Protein AF-A0A5B2V542-F1 (afdb_monomer_lite)

Secondary structure (DSSP, 8-state):
------SS--TT--TT-EEEE-TTT--EEEEE---TT-EEE--SSTTTT-EEEEEEEE--TTSPPEEEEE-TTS-EE-

Structure (mmCIF, N/CA/C/O backbone):
data_AF-A0A5B2V542-F1
#
_entry.id   AF-A0A5B2V542-F1
#
loop_
_atom_site.group_PDB
_atom_site.id
_atom_site.type_symbol
_atom_site.label_atom_id
_atom_site.label_alt_id
_atom_site.label_comp_id
_atom_site.label_asym_id
_atom_site.label_entity_id
_atom_site.label_seq_id
_atom_site.pdbx_PDB_ins_code
_atom_site.Cartn_x
_atom_site.Cartn_y
_atom_site.Cartn_z
_atom_site.occupancy
_atom_site.B_iso_or_equiv
_atom_site.auth_seq_id
_atom_site.auth_comp_id
_atom_site.auth_asym_id
_atom_site.auth_atom_id
_atom_site.pdbx_PDB_model_num
ATOM 1 N N . HIS A 1 1 ? 4.223 -12.767 -1.323 1.00 83.25 1 HIS A N 1
ATOM 2 C CA . HIS A 1 1 ? 4.449 -12.118 -2.633 1.00 83.25 1 HIS A CA 1
ATOM 3 C C . HIS A 1 1 ? 5.258 -13.053 -3.521 1.00 83.25 1 HIS A C 1
ATOM 5 O O . HIS A 1 1 ? 6.058 -13.805 -2.984 1.00 83.25 1 HIS A O 1
ATOM 11 N N . ASP A 1 2 ? 5.045 -13.010 -4.839 1.00 87.12 2 ASP A N 1
ATOM 12 C CA . ASP A 1 2 ? 5.552 -13.995 -5.819 1.00 87.12 2 ASP A CA 1
ATOM 13 C C . ASP A 1 2 ? 7.006 -13.749 -6.293 1.00 87.12 2 ASP A C 1
ATOM 15 O O . ASP A 1 2 ? 7.496 -14.402 -7.203 1.00 87.12 2 ASP A O 1
ATOM 19 N N . GLY A 1 3 ? 7.718 -12.769 -5.723 1.00 91.31 3 GLY A N 1
ATOM 20 C CA . GLY A 1 3 ? 9.150 -12.539 -5.991 1.00 91.31 3 GLY A CA 1
ATOM 21 C C . GLY A 1 3 ? 9.524 -12.116 -7.423 1.00 91.31 3 GLY A C 1
ATOM 22 O O . GLY A 1 3 ? 10.706 -11.943 -7.711 1.00 91.31 3 GLY A O 1
ATOM 23 N N . ARG A 1 4 ? 8.553 -11.936 -8.327 1.00 91.12 4 ARG A N 1
ATOM 24 C CA . ARG A 1 4 ? 8.794 -11.527 -9.718 1.00 91.12 4 ARG A CA 1
ATOM 25 C C . ARG A 1 4 ? 9.162 -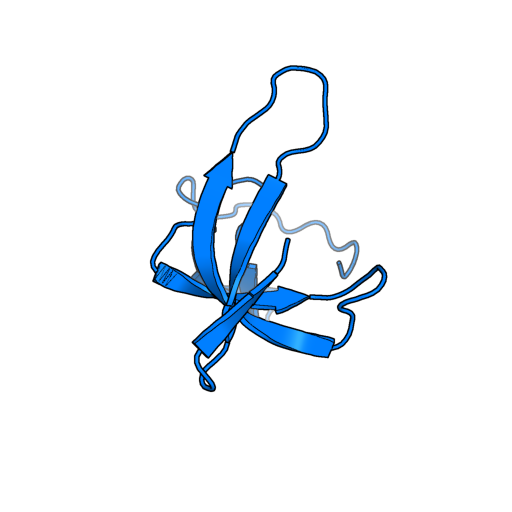10.050 -9.828 1.00 91.12 4 ARG A C 1
ATOM 27 O O . ARG A 1 4 ? 8.543 -9.196 -9.197 1.00 91.12 4 ARG A O 1
ATOM 34 N N . THR A 1 5 ? 10.087 -9.750 -10.736 1.00 91.06 5 THR A N 1
ATOM 35 C CA . THR A 1 5 ? 10.413 -8.379 -11.148 1.00 91.06 5 THR A CA 1
ATOM 36 C C . THR A 1 5 ? 9.633 -8.020 -12.408 1.00 91.06 5 THR A C 1
ATOM 38 O O . THR A 1 5 ? 9.925 -8.532 -13.489 1.00 91.06 5 THR A O 1
ATOM 41 N N . ILE A 1 6 ? 8.656 -7.119 -12.288 1.00 91.12 6 ILE A N 1
ATOM 42 C CA . ILE A 1 6 ? 7.868 -6.628 -13.426 1.00 91.12 6 ILE A CA 1
ATOM 43 C C . ILE A 1 6 ? 8.458 -5.302 -13.893 1.00 91.12 6 ILE A C 1
ATOM 45 O O . ILE A 1 6 ? 8.599 -4.357 -13.118 1.00 91.12 6 ILE A O 1
ATOM 49 N N . ARG A 1 7 ? 8.837 -5.243 -15.169 1.00 90.50 7 ARG A N 1
ATOM 50 C CA . ARG A 1 7 ? 9.434 -4.047 -15.767 1.00 90.50 7 ARG A CA 1
ATOM 51 C C . ARG A 1 7 ? 8.341 -3.137 -16.316 1.00 90.50 7 ARG A C 1
ATOM 53 O O . ARG A 1 7 ? 7.386 -3.628 -16.907 1.00 90.50 7 ARG A O 1
ATOM 60 N N . TYR A 1 8 ? 8.546 -1.830 -16.166 1.00 90.12 8 TYR A N 1
ATOM 61 C CA . TYR A 1 8 ? 7.654 -0.774 -16.661 1.00 90.12 8 TYR A CA 1
ATOM 62 C C . TYR A 1 8 ? 6.213 -0.838 -16.105 1.00 90.12 8 TYR A C 1
ATOM 64 O O . TYR A 1 8 ? 5.265 -0.877 -16.889 1.00 90.12 8 TYR A O 1
ATOM 72 N N . PRO A 1 9 ? 6.021 -0.863 -14.769 1.00 91.75 9 PRO A N 1
ATOM 73 C CA . PRO A 1 9 ? 4.691 -0.707 -14.186 1.00 91.75 9 PRO A CA 1
ATOM 74 C C . PRO A 1 9 ? 4.151 0.718 -14.391 1.00 91.75 9 PRO A C 1
ATOM 76 O O . PRO A 1 9 ? 4.919 1.659 -14.611 1.00 91.75 9 PRO A O 1
ATOM 79 N N . ASP A 1 10 ? 2.832 0.878 -14.274 1.00 91.69 10 ASP A N 1
ATOM 80 C CA . ASP A 1 10 ? 2.184 2.192 -14.268 1.00 91.69 10 ASP A CA 1
ATOM 81 C C . ASP A 1 10 ? 2.747 3.072 -13.121 1.00 91.69 10 ASP A C 1
ATOM 83 O O . ASP A 1 10 ? 2.873 2.581 -11.992 1.00 91.69 10 ASP A O 1
ATOM 87 N N . PRO A 1 11 ? 3.078 4.362 -13.355 1.00 93.50 11 PRO A N 1
ATOM 88 C CA . PRO A 1 11 ? 3.582 5.279 -12.322 1.00 93.50 11 PRO A CA 1
ATOM 89 C C . PRO A 1 11 ? 2.691 5.427 -11.074 1.00 93.50 11 PRO A C 1
ATOM 91 O O . PRO A 1 11 ? 3.162 5.866 -10.010 1.00 93.50 11 PRO A O 1
ATOM 94 N N . LEU A 1 12 ? 1.401 5.104 -11.201 1.00 93.25 12 LEU A N 1
ATOM 95 C CA . LEU A 1 12 ? 0.419 5.155 -10.125 1.00 93.25 12 LEU A CA 1
ATOM 96 C C . LEU A 1 12 ? 0.564 4.011 -9.117 1.00 93.25 12 LEU A C 1
ATOM 98 O O . LEU A 1 12 ? 0.138 4.193 -7.978 1.00 93.25 12 LEU A O 1
ATOM 102 N N . ILE A 1 13 ? 1.187 2.888 -9.492 1.00 94.50 13 ILE A N 1
ATOM 103 C CA . ILE A 1 13 ? 1.368 1.725 -8.614 1.00 94.50 13 ILE A CA 1
ATOM 104 C C . ILE A 1 13 ? 2.401 2.057 -7.530 1.00 94.50 13 ILE A C 1
ATOM 106 O O . ILE A 1 13 ? 3.528 2.474 -7.819 1.00 94.50 13 ILE A O 1
ATOM 110 N N . LYS A 1 14 ? 2.018 1.882 -6.263 1.00 93.06 14 LYS A N 1
ATOM 111 C CA . LYS A 1 14 ? 2.857 2.121 -5.082 1.00 93.06 14 LYS A CA 1
ATOM 112 C C . LYS A 1 14 ? 3.117 0.834 -4.302 1.00 93.06 14 LYS A C 1
ATOM 114 O O . LYS A 1 14 ? 2.586 -0.238 -4.575 1.00 93.06 14 LYS A O 1
ATOM 119 N N . VAL A 1 15 ? 4.003 0.947 -3.316 1.00 90.81 15 VAL A N 1
ATOM 120 C CA . VAL A 1 15 ? 4.327 -0.152 -2.402 1.00 90.81 15 VAL A CA 1
ATOM 121 C C . VAL A 1 15 ? 3.064 -0.580 -1.645 1.00 90.81 15 VAL A C 1
ATOM 123 O O . VAL A 1 15 ? 2.347 0.275 -1.128 1.00 90.81 15 VAL A O 1
ATOM 126 N N . ASN A 1 16 ? 2.860 -1.898 -1.544 1.00 92.19 16 ASN A N 1
ATOM 127 C CA . ASN A 1 16 ? 1.703 -2.594 -0.957 1.00 92.19 16 ASN A CA 1
ATOM 128 C C . ASN A 1 16 ? 0.429 -2.627 -1.815 1.00 92.19 16 ASN A C 1
ATOM 130 O O . ASN A 1 16 ? -0.530 -3.285 -1.414 1.00 92.19 16 ASN A O 1
ATOM 134 N N . ASP A 1 17 ? 0.420 -2.000 -2.993 1.00 94.44 17 ASP A N 1
ATOM 135 C CA . ASP A 1 17 ? -0.671 -2.185 -3.950 1.00 94.44 17 ASP A CA 1
ATOM 136 C C . ASP A 1 17 ? -0.671 -3.618 -4.494 1.00 94.44 17 ASP A C 1
ATOM 138 O O . ASP A 1 17 ? 0.361 -4.296 -4.571 1.00 94.44 17 ASP A O 1
ATOM 142 N N . SER A 1 18 ? -1.852 -4.085 -4.883 1.00 94.00 18 SER A N 1
ATOM 143 C CA . SER A 1 18 ? -2.017 -5.377 -5.541 1.00 94.00 18 SER A CA 1
ATOM 144 C C . SER A 1 18 ? -2.133 -5.178 -7.043 1.00 94.00 18 SER A C 1
ATOM 146 O O . SER A 1 18 ? -2.721 -4.208 -7.505 1.00 94.00 18 SER A O 1
ATOM 148 N N . ILE A 1 19 ? -1.589 -6.108 -7.818 1.00 94.12 19 ILE A N 1
ATOM 149 C CA . ILE A 1 19 ? -1.653 -6.071 -9.280 1.00 94.12 19 ILE A CA 1
ATOM 150 C C . ILE A 1 19 ? -2.310 -7.344 -9.798 1.00 94.12 19 ILE A C 1
ATOM 152 O O . ILE A 1 19 ? -2.049 -8.441 -9.300 1.00 94.12 19 ILE A O 1
ATOM 156 N N . GLN A 1 20 ? -3.137 -7.201 -10.824 1.00 93.69 20 GLN A N 1
ATOM 157 C CA . GLN A 1 20 ? -3.648 -8.310 -11.607 1.00 93.69 20 GLN A CA 1
ATOM 158 C C . GLN A 1 20 ? -2.687 -8.558 -12.768 1.00 93.69 20 GLN A C 1
ATOM 160 O O . GLN A 1 20 ? -2.581 -7.755 -13.694 1.00 93.69 20 GLN A O 1
ATOM 165 N N . LEU A 1 21 ? -1.971 -9.678 -12.705 1.00 93.50 21 LEU A N 1
ATOM 166 C CA . LEU A 1 21 ? -1.025 -10.102 -13.732 1.00 93.50 21 LEU A CA 1
ATOM 167 C C . LEU A 1 21 ? -1.659 -11.193 -14.597 1.00 93.50 21 LEU A C 1
ATOM 169 O O . LEU A 1 21 ? -2.109 -12.211 -14.071 1.00 93.50 21 LEU A O 1
ATOM 173 N N . ASP A 1 22 ? -1.630 -11.022 -15.916 1.00 93.56 22 ASP A N 1
ATOM 174 C CA . ASP A 1 22 ? -1.866 -12.138 -16.828 1.00 93.56 22 ASP A CA 1
ATOM 175 C C . ASP A 1 22 ? -0.619 -13.033 -16.870 1.00 93.56 22 ASP A C 1
ATOM 177 O O . ASP A 1 22 ? 0.472 -12.597 -17.236 1.00 93.56 22 ASP A O 1
ATOM 181 N N . ILE A 1 23 ? -0.777 -14.300 -16.488 1.00 90.69 23 ILE A N 1
ATOM 182 C CA . ILE A 1 23 ? 0.321 -15.266 -16.371 1.00 90.69 23 ILE A CA 1
ATOM 183 C C . ILE A 1 23 ? 0.867 -15.655 -17.750 1.00 90.69 23 ILE A C 1
ATOM 185 O O . ILE A 1 23 ? 2.062 -15.922 -17.867 1.00 90.69 23 ILE A O 1
ATOM 189 N N . ALA A 1 24 ? 0.029 -15.660 -18.791 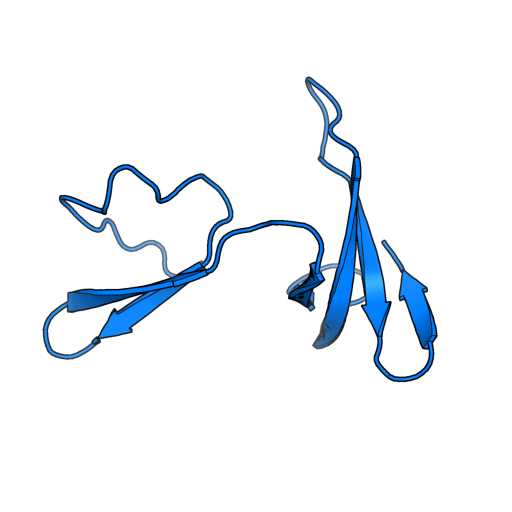1.00 92.94 24 ALA A N 1
ATOM 190 C CA . ALA A 1 24 ? 0.456 -16.056 -20.129 1.00 92.94 24 ALA A CA 1
ATOM 191 C C . ALA A 1 24 ? 1.321 -14.971 -20.785 1.00 92.94 24 ALA A C 1
ATOM 193 O O . ALA A 1 24 ? 2.391 -15.258 -21.320 1.00 92.94 24 ALA A O 1
ATOM 194 N N . THR A 1 25 ? 0.880 -13.711 -20.720 1.00 90.19 25 THR A N 1
ATOM 195 C CA . THR A 1 25 ? 1.590 -12.585 -21.351 1.00 90.19 25 THR A CA 1
ATOM 196 C C . THR A 1 25 ? 2.560 -11.862 -20.419 1.00 90.19 25 THR A C 1
ATOM 198 O O . THR A 1 25 ? 3.385 -11.077 -20.885 1.00 90.19 25 THR A O 1
ATOM 201 N N . THR A 1 26 ? 2.491 -12.118 -19.109 1.00 88.81 26 THR A N 1
ATOM 202 C CA . THR A 1 26 ? 3.237 -11.390 -18.065 1.00 88.81 26 THR A CA 1
ATOM 203 C C . THR A 1 26 ? 2.972 -9.875 -18.102 1.00 88.81 26 THR A C 1
ATOM 205 O O . THR A 1 26 ? 3.831 -9.068 -17.747 1.00 88.81 26 THR A O 1
ATOM 208 N N . LYS A 1 27 ? 1.775 -9.465 -18.542 1.00 91.25 27 LYS A N 1
ATOM 209 C CA . LYS A 1 27 ? 1.345 -8.060 -18.565 1.00 91.25 27 LYS A CA 1
ATOM 210 C C . LYS A 1 27 ? 0.422 -7.749 -17.393 1.00 91.25 27 LYS A C 1
ATOM 212 O O . LY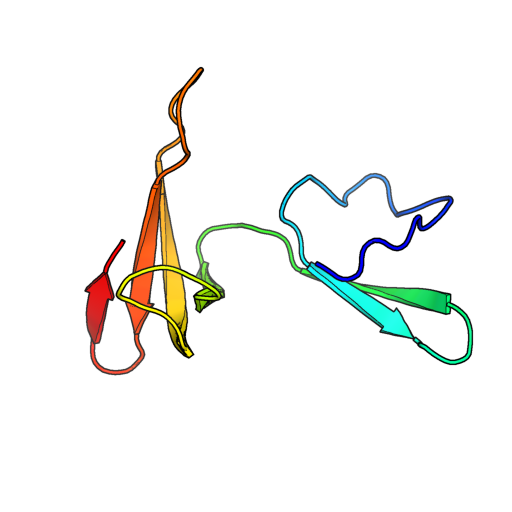S A 1 27 ? -0.360 -8.594 -16.960 1.00 91.25 27 LYS A O 1
ATOM 217 N N . ILE A 1 28 ? 0.528 -6.523 -16.886 1.00 92.88 28 ILE A N 1
ATOM 218 C CA . ILE A 1 28 ? -0.379 -5.993 -15.867 1.00 92.88 28 ILE A CA 1
ATOM 219 C C . ILE A 1 28 ? -1.700 -5.656 -16.561 1.00 92.88 28 ILE A C 1
ATOM 221 O O . ILE A 1 28 ? -1.705 -4.896 -17.527 1.00 92.88 28 ILE A O 1
ATOM 225 N N . MET A 1 29 ? -2.790 -6.248 -16.082 1.00 93.62 29 MET A N 1
ATOM 226 C CA . MET A 1 29 ? -4.145 -5.997 -16.573 1.00 93.62 29 MET A CA 1
ATOM 227 C C . MET A 1 29 ? -4.794 -4.846 -15.811 1.00 93.62 29 MET A C 1
ATOM 229 O O . MET A 1 29 ? -5.360 -3.946 -16.420 1.00 93.62 29 MET A O 1
ATOM 233 N N . ASP A 1 30 ? -4.685 -4.886 -14.486 1.00 94.44 30 ASP A N 1
ATOM 234 C CA . ASP A 1 30 ? -5.263 -3.898 -13.581 1.00 94.44 30 ASP A CA 1
ATOM 235 C C . ASP A 1 30 ? -4.468 -3.855 -12.266 1.00 94.44 30 ASP A C 1
ATOM 237 O O . ASP A 1 30 ? -3.636 -4.732 -12.000 1.00 94.44 30 ASP A O 1
ATOM 241 N N . PHE A 1 31 ? -4.705 -2.845 -11.436 1.00 94.56 31 PHE A N 1
ATOM 242 C CA . PHE A 1 31 ? -4.107 -2.722 -10.112 1.00 94.56 31 PHE A CA 1
ATOM 243 C C . PHE A 1 31 ? -5.092 -2.147 -9.092 1.00 94.56 31 PHE A C 1
ATOM 245 O O . PHE A 1 31 ? -5.933 -1.307 -9.391 1.00 94.56 31 PHE A O 1
ATOM 252 N N . ILE A 1 32 ? -4.952 -2.590 -7.848 1.00 94.88 32 ILE A N 1
ATOM 253 C CA . ILE A 1 32 ? -5.795 -2.204 -6.721 1.00 94.88 32 ILE A CA 1
ATOM 254 C C . ILE A 1 32 ? -4.916 -1.486 -5.704 1.00 94.88 32 ILE A C 1
ATOM 256 O O . ILE A 1 32 ? -3.932 -2.047 -5.210 1.00 94.88 32 ILE A O 1
ATOM 260 N N . LYS A 1 33 ? -5.291 -0.247 -5.381 1.00 93.75 33 LYS A N 1
ATOM 261 C CA . LYS A 1 33 ? -4.565 0.585 -4.421 1.00 93.75 33 LYS A CA 1
ATOM 262 C C . LYS A 1 33 ? -4.762 0.112 -2.987 1.00 93.75 33 LYS A C 1
ATOM 264 O O . LYS A 1 33 ? -5.850 -0.301 -2.586 1.00 93.75 33 LYS A O 1
ATOM 269 N N . PHE A 1 34 ? -3.718 0.249 -2.186 1.00 93.75 34 PHE A N 1
ATOM 270 C CA . PHE A 1 34 ? -3.755 -0.019 -0.759 1.00 93.75 34 PHE A CA 1
ATOM 271 C C . PHE A 1 34 ? -4.261 1.201 0.029 1.00 93.75 34 PHE A C 1
ATOM 273 O O . PHE A 1 34 ? -3.484 1.977 0.596 1.00 93.75 34 PHE A O 1
ATOM 280 N N . GLU A 1 35 ? -5.585 1.372 0.051 1.00 92.06 35 GLU A N 1
ATOM 281 C CA . GLU A 1 35 ? -6.291 2.484 0.701 1.00 92.06 35 GLU A CA 1
ATOM 282 C C . GLU A 1 35 ? -7.513 2.023 1.514 1.00 92.06 35 GLU A C 1
ATOM 284 O O . GLU A 1 35 ? -7.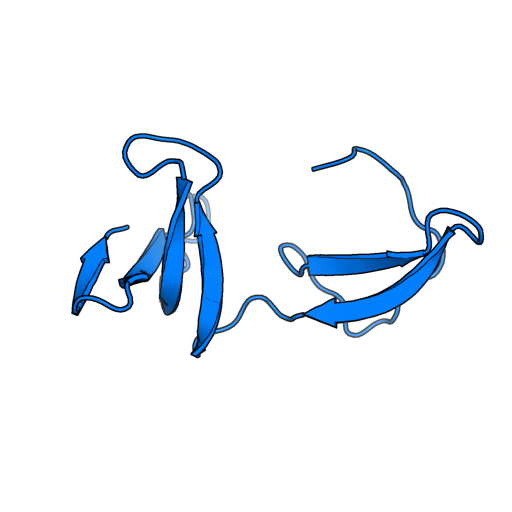980 0.887 1.400 1.00 92.06 35 GLU A O 1
ATOM 289 N N . SER A 1 36 ? -8.024 2.916 2.366 1.00 92.50 36 SER A N 1
ATOM 290 C CA . SER A 1 36 ? -9.243 2.682 3.144 1.00 92.50 36 SER A CA 1
ATOM 291 C C . SER A 1 36 ? -10.449 2.471 2.232 1.00 92.50 36 SER A C 1
ATOM 293 O O . SER A 1 36 ? -10.632 3.206 1.266 1.00 92.50 36 SER A O 1
ATOM 295 N N . GLY A 1 37 ? -11.299 1.512 2.582 1.00 92.50 37 GLY A N 1
ATOM 296 C CA . GLY A 1 37 ? -12.480 1.125 1.812 1.00 92.50 37 GLY A CA 1
ATOM 297 C C . GLY A 1 37 ? -12.262 -0.098 0.923 1.00 92.50 37 GLY A C 1
ATOM 298 O O . GLY A 1 37 ? -13.240 -0.751 0.562 1.00 92.50 37 GLY A O 1
ATOM 299 N N . ASN A 1 38 ? -11.011 -0.475 0.642 1.00 94.06 38 ASN A N 1
ATOM 300 C CA . ASN A 1 38 ? -10.726 -1.653 -0.172 1.00 94.06 38 ASN A CA 1
ATOM 301 C C . ASN A 1 38 ? -10.756 -2.948 0.646 1.00 94.06 38 ASN A C 1
ATOM 303 O O . ASN A 1 38 ? -10.454 -2.975 1.843 1.00 94.06 38 ASN A O 1
ATOM 307 N N . LEU A 1 39 ? -11.139 -4.035 -0.026 1.00 94.19 39 LEU A N 1
ATOM 308 C CA . LEU A 1 39 ? -11.114 -5.382 0.532 1.00 94.19 39 LEU A CA 1
ATOM 309 C C . LEU A 1 39 ? -9.678 -5.899 0.593 1.00 94.19 39 LEU A C 1
ATOM 311 O O . LEU A 1 39 ? -8.910 -5.770 -0.359 1.00 94.19 39 LEU A O 1
ATOM 315 N N . CYS A 1 40 ? -9.336 -6.526 1.711 1.00 93.94 40 CYS A N 1
ATOM 316 C CA . CYS A 1 40 ? -8.036 -7.128 1.940 1.00 93.94 40 CYS A CA 1
ATOM 317 C C . CYS A 1 40 ? -8.175 -8.482 2.641 1.00 93.94 40 CYS A C 1
ATOM 319 O O . CYS A 1 40 ? -9.179 -8.777 3.296 1.00 93.94 40 CYS A O 1
ATOM 321 N N . MET A 1 41 ? -7.145 -9.311 2.493 1.00 94.75 41 MET A N 1
ATOM 322 C CA . MET A 1 41 ? -7.027 -10.607 3.148 1.00 94.75 41 MET A CA 1
ATOM 323 C C . MET A 1 41 ? -5.747 -10.633 3.974 1.00 94.75 41 MET A C 1
ATOM 325 O O . MET A 1 41 ? -4.682 -10.241 3.495 1.00 94.75 41 MET A O 1
ATOM 329 N N . ILE A 1 42 ? -5.839 -11.137 5.202 1.00 94.19 42 ILE A N 1
ATOM 330 C CA . ILE A 1 42 ? -4.681 -11.284 6.079 1.00 94.19 42 ILE A CA 1
ATOM 331 C C . ILE A 1 42 ? -3.913 -12.552 5.714 1.00 94.19 42 ILE A C 1
ATOM 333 O O . ILE A 1 42 ? -4.437 -13.665 5.785 1.00 94.19 42 ILE A O 1
ATOM 337 N N . THR A 1 43 ? -2.634 -12.384 5.382 1.00 94.19 43 THR A N 1
ATOM 338 C CA . THR A 1 43 ? -1.744 -13.472 4.954 1.00 94.19 43 THR A CA 1
ATOM 339 C C . THR A 1 43 ? -0.779 -13.953 6.043 1.00 94.19 43 THR A C 1
ATOM 341 O O . THR A 1 43 ? 0.059 -14.805 5.761 1.00 94.19 43 THR A O 1
ATOM 344 N N . GLY A 1 44 ? -0.857 -13.437 7.277 1.00 93.62 44 GLY A N 1
ATOM 345 C CA . GLY A 1 44 ? 0.042 -13.826 8.370 1.00 93.62 44 GLY A CA 1
ATOM 346 C C . GLY A 1 44 ? -0.475 -13.484 9.772 1.00 93.62 44 GLY A C 1
ATOM 347 O O . GLY A 1 44 ? -1.475 -12.790 9.930 1.00 93.62 44 GLY A O 1
ATOM 348 N N . GLY A 1 45 ? 0.221 -13.970 10.803 1.00 94.44 45 GLY A N 1
ATOM 349 C CA . GLY A 1 45 ? -0.100 -13.693 12.209 1.00 94.44 45 GLY A CA 1
ATOM 350 C C . GLY A 1 45 ? -1.338 -14.431 12.737 1.00 94.44 45 GLY A C 1
ATOM 351 O O . GLY A 1 45 ? -1.802 -15.410 12.156 1.00 94.44 45 GLY A O 1
ATOM 352 N N . ARG A 1 46 ? -1.880 -13.957 13.869 1.00 93.81 46 ARG A N 1
ATOM 353 C CA . ARG A 1 46 ? -3.029 -14.579 14.561 1.00 93.81 46 ARG A CA 1
ATOM 354 C C . ARG A 1 46 ? -4.326 -14.538 13.745 1.00 93.81 46 ARG A C 1
ATOM 356 O O . ARG A 1 46 ? -5.183 -15.397 13.923 1.00 93.81 46 ARG A O 1
ATOM 363 N N . ASN A 1 47 ? -4.465 -13.547 12.867 1.00 92.88 47 ASN A N 1
ATOM 364 C CA . ASN A 1 47 ? -5.680 -13.288 12.093 1.00 92.88 47 ASN A CA 1
ATOM 365 C C . ASN A 1 47 ? -5.615 -13.862 10.661 1.00 92.88 47 ASN A C 1
ATOM 367 O O . ASN A 1 47 ? -6.406 -13.461 9.808 1.00 92.88 47 ASN A O 1
ATOM 371 N N . LEU A 1 48 ? -4.684 -14.789 10.393 1.00 94.00 48 LEU A N 1
ATOM 372 C CA . LEU A 1 48 ? -4.480 -15.431 9.090 1.00 94.00 48 LEU A CA 1
ATOM 373 C C . LEU A 1 48 ? -5.792 -15.947 8.475 1.00 94.00 48 LEU A C 1
ATOM 375 O O . LEU A 1 48 ? -6.585 -16.614 9.138 1.00 94.00 48 LEU A O 1
ATOM 379 N N . GLY A 1 49 ? -5.989 -15.674 7.185 1.00 93.25 49 GLY A N 1
ATOM 380 C CA . GLY A 1 49 ? -7.126 -16.171 6.410 1.00 93.25 49 GLY A CA 1
ATOM 381 C C . GLY A 1 49 ? -8.404 -15.344 6.547 1.00 93.25 49 GLY A C 1
ATOM 382 O O . GLY A 1 49 ? -9.365 -15.600 5.826 1.00 93.25 49 GLY A O 1
ATOM 383 N N . ARG A 1 50 ? -8.433 -14.336 7.429 1.00 93.31 50 ARG A N 1
ATOM 384 C CA . ARG A 1 50 ? -9.574 -13.419 7.539 1.00 93.31 50 ARG A CA 1
ATOM 385 C C . ARG A 1 50 ? -9.582 -12.413 6.394 1.00 93.31 50 ARG A C 1
ATOM 387 O O . ARG A 1 50 ? -8.530 -11.937 5.965 1.00 93.31 50 ARG A O 1
ATOM 394 N N . VAL A 1 51 ? -10.785 -12.077 5.939 1.00 94.38 51 VAL A N 1
ATOM 395 C CA . VAL A 1 51 ? -11.046 -11.115 4.863 1.00 94.38 51 VAL A CA 1
ATOM 396 C C . VAL A 1 51 ? -11.926 -10.000 5.411 1.00 94.38 51 VAL A C 1
ATOM 398 O O . VAL A 1 51 ? -12.883 -10.264 6.139 1.00 94.38 51 VAL A O 1
ATOM 401 N N . GLY A 1 52 ? -11.608 -8.758 5.066 1.00 95.19 52 GLY A N 1
ATOM 402 C CA . GLY A 1 52 ? -12.373 -7.597 5.503 1.00 95.19 52 GLY A CA 1
ATOM 403 C C . GLY A 1 52 ? -11.999 -6.329 4.751 1.00 95.19 52 GLY A C 1
ATOM 404 O O . GLY A 1 52 ? -11.082 -6.319 3.931 1.00 95.19 52 GLY A O 1
ATOM 405 N N . THR A 1 53 ? -12.727 -5.253 5.017 1.00 95.50 53 THR A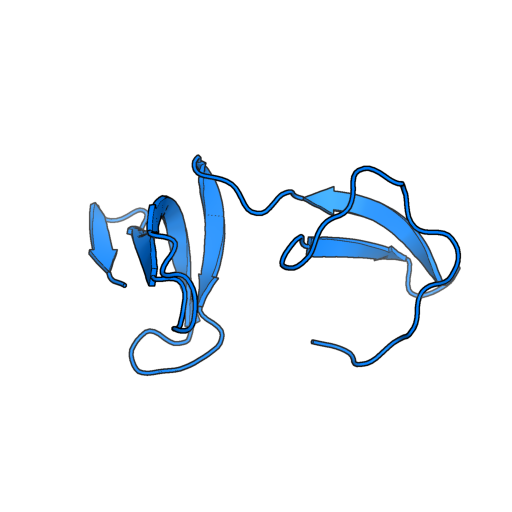 N 1
ATOM 406 C CA . THR A 1 53 ? -12.452 -3.932 4.454 1.00 95.50 53 THR A CA 1
ATOM 407 C C . THR A 1 53 ? -11.476 -3.165 5.337 1.00 95.50 53 THR A C 1
ATOM 409 O O . THR A 1 53 ? -11.560 -3.204 6.567 1.00 95.50 53 THR A O 1
ATOM 412 N N . ILE A 1 54 ? -10.538 -2.457 4.710 1.00 94.69 54 ILE A N 1
ATOM 413 C CA . ILE A 1 54 ? -9.600 -1.577 5.410 1.00 94.69 54 ILE A CA 1
ATOM 414 C C . ILE A 1 54 ? -10.378 -0.363 5.923 1.00 94.69 54 ILE A C 1
ATOM 416 O O . ILE A 1 54 ? -10.925 0.402 5.131 1.00 94.69 54 ILE A O 1
ATOM 420 N N . VAL A 1 55 ? -10.420 -0.170 7.239 1.00 94.69 55 VAL A N 1
ATOM 421 C CA . VAL A 1 55 ? -11.079 0.984 7.869 1.00 94.69 55 VAL A CA 1
ATOM 422 C C . VAL A 1 55 ? -10.106 2.151 7.968 1.00 94.69 55 VAL A C 1
ATOM 424 O O . VAL A 1 55 ? -10.413 3.258 7.533 1.00 94.69 55 VAL A O 1
ATOM 427 N N . SER A 1 56 ? -8.919 1.903 8.517 1.00 92.81 56 SER A N 1
ATOM 428 C CA . SER A 1 56 ? -7.890 2.922 8.691 1.00 92.81 56 SER A CA 1
ATOM 429 C C . SER A 1 56 ? -6.492 2.321 8.611 1.00 92.81 56 SER A C 1
ATOM 431 O O . SER A 1 56 ? -6.276 1.132 8.855 1.00 92.81 56 SER A O 1
ATOM 433 N N . ARG A 1 57 ? -5.533 3.174 8.251 1.00 90.81 57 ARG A N 1
ATOM 434 C CA . ARG A 1 57 ? -4.110 2.853 8.206 1.00 90.81 57 ARG A CA 1
ATOM 435 C C . ARG A 1 57 ? -3.360 3.859 9.064 1.00 90.81 57 ARG A C 1
ATOM 437 O O . ARG A 1 57 ? -3.304 5.041 8.729 1.00 90.81 57 ARG A O 1
ATOM 444 N N . GLU A 1 58 ? -2.766 3.377 10.141 1.00 91.94 58 GLU A N 1
ATOM 445 C CA . GLU A 1 58 ? -1.889 4.151 11.007 1.00 91.94 58 GLU A CA 1
ATOM 446 C C . GLU A 1 58 ? -0.449 3.966 10.543 1.00 91.94 58 GLU A C 1
ATOM 448 O O . GLU A 1 58 ? 0.084 2.856 10.499 1.00 91.94 58 GLU A O 1
ATOM 453 N N . ARG A 1 59 ? 0.173 5.074 10.135 1.00 90.62 59 ARG A N 1
ATOM 454 C CA . ARG A 1 59 ? 1.546 5.081 9.642 1.00 90.62 59 ARG A CA 1
ATOM 455 C C . ARG A 1 59 ? 2.488 5.492 10.759 1.00 90.62 59 ARG A C 1
ATOM 457 O O . ARG A 1 59 ? 2.363 6.591 11.297 1.00 90.62 59 ARG A O 1
ATOM 464 N N . HIS A 1 60 ? 3.462 4.640 11.054 1.00 92.56 60 HIS A N 1
ATOM 465 C CA . HIS A 1 60 ? 4.456 4.887 12.094 1.00 92.56 60 HIS A CA 1
ATOM 466 C C . HIS A 1 60 ? 5.850 4.997 11.469 1.00 92.56 60 HIS A C 1
ATOM 468 O O . HIS A 1 60 ? 6.444 3.983 11.101 1.00 92.56 60 HIS A O 1
ATOM 474 N N . PRO A 1 61 ? 6.405 6.215 11.321 1.00 90.81 61 PRO A N 1
ATOM 475 C CA . PRO A 1 61 ? 7.737 6.396 10.756 1.00 90.81 61 PRO A CA 1
ATOM 476 C C . PRO A 1 61 ? 8.790 5.630 11.566 1.00 90.81 61 PRO A C 1
ATOM 478 O O . PRO A 1 61 ? 8.943 5.858 12.762 1.00 90.81 61 PRO A O 1
ATOM 481 N N . GLY A 1 62 ? 9.515 4.723 10.910 1.00 91.19 62 GLY A N 1
ATOM 482 C CA . GLY A 1 62 ? 10.548 3.901 11.552 1.00 91.19 62 GLY A CA 1
ATOM 483 C C . GLY A 1 62 ? 10.033 2.644 12.261 1.00 91.19 62 GLY A C 1
ATOM 484 O O . GLY A 1 62 ? 10.838 1.915 12.832 1.00 91.19 62 GLY A O 1
ATOM 485 N N . SER A 1 63 ? 8.729 2.365 12.202 1.00 93.94 63 SER A N 1
ATOM 486 C CA . SER A 1 63 ? 8.118 1.138 12.722 1.00 93.94 63 SER A CA 1
ATOM 487 C C . SER A 1 63 ? 7.178 0.519 11.680 1.00 93.94 63 SER A C 1
ATOM 489 O O . SER A 1 63 ? 7.140 0.940 10.522 1.00 93.94 63 SER A O 1
ATOM 491 N N . PHE A 1 64 ? 6.449 -0.519 12.077 1.00 89.19 64 PHE A N 1
ATOM 492 C CA . PHE A 1 64 ? 5.439 -1.161 11.246 1.00 89.19 64 PHE A CA 1
ATOM 493 C C . PHE A 1 64 ? 4.172 -0.307 11.171 1.00 89.19 64 PHE A C 1
ATOM 495 O O . PHE A 1 64 ? 3.710 0.224 12.180 1.00 89.19 64 PHE A O 1
ATOM 502 N N . ASP A 1 65 ? 3.603 -0.212 9.971 1.00 90.94 65 ASP A N 1
ATOM 503 C CA . ASP A 1 65 ? 2.277 0.369 9.770 1.00 90.94 65 ASP A CA 1
ATOM 504 C C . ASP A 1 65 ? 1.214 -0.585 10.331 1.00 90.94 65 ASP A C 1
ATOM 506 O O . ASP A 1 65 ? 1.263 -1.791 10.076 1.00 90.94 65 ASP A O 1
ATOM 510 N N . ILE A 1 66 ? 0.240 -0.038 11.057 1.00 92.75 66 ILE A N 1
ATOM 511 C CA . ILE A 1 66 ? -0.881 -0.795 11.624 1.00 92.75 66 ILE A CA 1
ATOM 512 C C . ILE A 1 66 ? -2.122 -0.535 10.771 1.00 92.75 66 ILE A C 1
ATOM 514 O O . ILE A 1 66 ? -2.408 0.599 10.382 1.00 92.75 66 ILE A O 1
ATOM 518 N N . VAL A 1 67 ? -2.859 -1.594 10.447 1.00 93.69 67 VAL A N 1
ATOM 519 C CA . V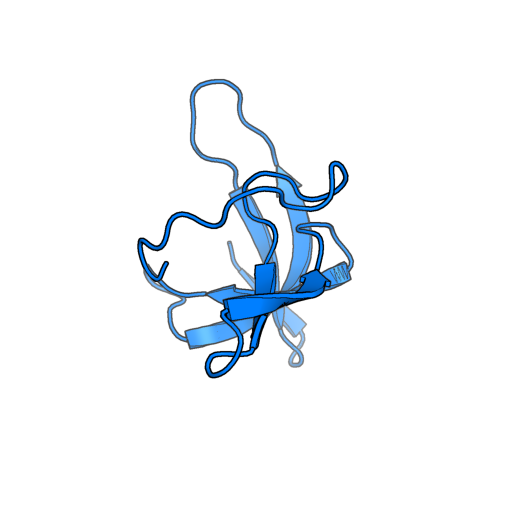AL A 1 67 ? -4.025 -1.530 9.563 1.00 93.69 67 VAL A CA 1
ATOM 520 C C . VAL A 1 67 ? -5.214 -2.100 10.308 1.00 93.69 67 VAL A C 1
ATOM 522 O O . VAL A 1 67 ? -5.208 -3.267 10.681 1.00 93.69 67 VAL A O 1
ATOM 525 N N . HIS A 1 68 ? -6.246 -1.285 10.500 1.00 94.00 68 HIS A N 1
ATOM 526 C CA . HIS A 1 68 ? -7.484 -1.732 11.124 1.00 94.00 68 HIS A CA 1
ATOM 527 C C . HIS A 1 68 ? -8.440 -2.227 10.051 1.00 94.00 68 HIS A C 1
ATOM 529 O O . HIS A 1 68 ? -8.760 -1.510 9.099 1.00 94.00 68 HIS A O 1
ATOM 535 N N . ILE A 1 69 ? -8.906 -3.456 10.215 1.00 94.38 69 ILE A N 1
ATOM 536 C CA . ILE A 1 69 ? -9.746 -4.162 9.252 1.00 94.38 69 ILE A CA 1
ATOM 537 C C . ILE A 1 69 ? -11.072 -4.508 9.921 1.00 94.38 69 ILE A C 1
ATOM 539 O O . ILE A 1 69 ? -11.109 -4.879 11.095 1.00 94.38 69 ILE A O 1
ATOM 543 N N . LYS A 1 70 ? -12.165 -4.402 9.163 1.00 95.00 70 LYS A N 1
ATOM 544 C CA . LYS A 1 70 ? -13.504 -4.819 9.580 1.00 95.00 70 LYS A CA 1
ATOM 545 C C . LYS A 1 70 ? -14.020 -5.926 8.668 1.00 95.00 70 LYS A C 1
ATOM 547 O O . LYS A 1 70 ? -14.040 -5.764 7.450 1.00 95.00 70 LYS A O 1
ATOM 552 N N . ASP A 1 71 ? -14.438 -7.049 9.241 1.00 93.69 71 ASP A N 1
ATOM 553 C CA . ASP A 1 71 ? -15.059 -8.130 8.472 1.00 93.69 71 ASP A CA 1
ATOM 554 C C . ASP A 1 71 ? -16.538 -7.848 8.143 1.00 93.69 71 ASP A C 1
ATOM 556 O O . ASP A 1 71 ? -17.145 -6.882 8.615 1.00 93.69 71 ASP A O 1
ATOM 560 N N . SER A 1 72 ? -17.137 -8.710 7.320 1.00 90.06 72 SER A N 1
ATOM 561 C CA . SER A 1 72 ? -18.552 -8.611 6.939 1.00 90.06 72 SER A CA 1
ATOM 562 C C . SER A 1 72 ? -19.520 -8.837 8.106 1.00 90.06 72 SER A C 1
ATOM 564 O O . SER A 1 72 ? -20.649 -8.353 8.058 1.00 90.06 72 SER A O 1
ATOM 566 N N . THR A 1 73 ? -19.092 -9.543 9.157 1.00 91.69 73 THR A N 1
ATOM 567 C CA . THR A 1 73 ? -19.880 -9.785 10.377 1.00 91.69 73 THR A CA 1
ATOM 568 C C . THR A 1 73 ? -19.802 -8.634 11.381 1.00 91.69 73 THR A C 1
ATOM 570 O O . THR A 1 73 ? -20.560 -8.600 12.346 1.00 91.69 73 THR A O 1
ATOM 573 N N . GLY A 1 74 ? -18.929 -7.656 11.132 1.00 88.50 74 GLY A N 1
ATOM 574 C CA . GLY A 1 74 ? -18.749 -6.467 11.948 1.00 88.50 74 GLY A CA 1
ATOM 575 C C . GLY A 1 74 ? -17.625 -6.554 12.979 1.00 88.50 74 GLY A C 1
ATOM 576 O O . GLY A 1 74 ? -17.434 -5.576 13.703 1.00 88.50 74 GLY A O 1
ATOM 577 N N . HIS A 1 75 ? -16.859 -7.646 13.045 1.00 91.38 75 HIS A N 1
ATOM 578 C CA . HIS A 1 75 ? -15.691 -7.710 13.920 1.00 91.38 75 HIS A CA 1
ATOM 579 C C . HIS A 1 75 ? -14.538 -6.889 13.352 1.00 91.38 75 HIS A C 1
ATOM 581 O O . HIS A 1 75 ? -14.251 -6.916 12.154 1.00 91.38 75 HIS A O 1
ATOM 587 N N . THR A 1 76 ? -13.844 -6.192 14.245 1.00 91.56 76 THR A N 1
ATOM 588 C CA . THR A 1 76 ? -12.671 -5.381 13.925 1.00 91.56 76 THR A CA 1
ATOM 589 C C . THR A 1 76 ? -11.406 -6.022 14.477 1.00 91.56 76 THR A C 1
ATOM 591 O O . THR A 1 76 ? -11.396 -6.497 15.615 1.00 91.56 76 THR A O 1
ATOM 594 N N . PHE A 1 77 ? -10.335 -6.021 13.692 1.00 89.88 77 PHE A N 1
ATOM 595 C CA . PHE A 1 77 ? -9.022 -6.535 14.085 1.00 89.88 77 PHE A CA 1
ATOM 596 C C . PHE A 1 77 ? -7.891 -5.735 13.425 1.00 89.88 77 PHE A C 1
ATOM 598 O O . PHE A 1 77 ? -8.120 -5.031 12.443 1.00 89.88 77 PHE A O 1
ATOM 605 N N . ALA A 1 78 ? -6.687 -5.865 13.983 1.00 86.06 78 ALA A N 1
ATOM 606 C CA . ALA A 1 78 ? -5.434 -5.294 13.493 1.00 86.06 78 ALA A CA 1
ATOM 607 C C . ALA A 1 78 ? -4.340 -6.373 13.443 1.00 86.06 78 ALA A C 1
ATOM 609 O O . ALA A 1 78 ? -4.512 -7.420 14.124 1.00 86.06 78 ALA A O 1
#

InterPro domains:
  IPR000876 Small ribosomal subunit protein eS4 [PTHR11581] (1-78)
  IPR005824 KOW [PF00467] (37-70)
  IPR005824 KOW [SM00739] (33-60)
  IPR013845 Small ribosomal subunit protein eS4, central region [PF00900] (1-28)
  IPR014722 Large ribosomal subunit protein uL2, domain 2 [G3DSA:2.30.30.30] (34-78)
  IPR038237 Small ribosomal subunit protein eS4, central domain superfamily [G3DSA:2.40.50.740] (1-31)
  IPR041982 Small ribosomal subunit protein eS4, KOW domain [cd06087] (34-78)

Foldseek 3Di:
DPPDDQPDDDPPDDPPKAFDADPVVRDTPDIGDPDFQDKDADCDDPRHGAIFTFHDWADDVPDDIDTWGAHPVGDIDD

Radius of gyration: 14.39 Å; chains: 1; bounding box: 30×23×36 Å

Sequence (78 aa):
HDGRTIRYPDPLIKVNDSIQLDIATTKIMDFIKFESGNLCMITGGRNLGRVGTIVSRERHPGSFDIVHIKDSTGHTFA

pLDDT: mean 92.45, std 2.17, range [83.25, 95.5]

Organism: NCBI:txid2607653